Protein AF-A0A6I0FLB2-F1 (afdb_monomer_lite)

Foldseek 3Di:
DDDDDDDDDDDDDDDDPDPPDPPPFPFAKFAWDKAKFWAQAPPPRDIDIDIDTDHTDTPQVVLLVVLVVCVVVVHAQDAAPVRHGLSVVKGFPGWHDDDLAIETEIEPSVQSQQDASGHVVRVVLRVLRRCVVRHPGQWYAYHYPPDDDQAGYPVGHGRPGHGSD

Sequence (165 aa):
MKYYFFLIFFSITLFFLGGCTSTNNEEIIIEAGTYEFSYVEVISGEENTYTKKVESSSLEIILNDWISDLVKNNVSYGNNPVGKNILKDLEVRDAYFKGNTLIIVLSESFLYFNEGYTHPVYFINGLKRILSQVTDVTEFSIEVPGYKEDIIHPDGLSIKNIYLM

Structure (mmCIF, N/CA/C/O backbone):
data_AF-A0A6I0FLB2-F1
#
_entry.id   AF-A0A6I0FLB2-F1
#
loop_
_atom_site.group_PDB
_atom_site.id
_atom_site.type_symbol
_atom_site.label_atom_id
_atom_site.label_alt_id
_atom_site.label_comp_id
_atom_site.label_asym_id
_atom_site.label_entity_id
_atom_site.label_seq_id
_atom_site.pdbx_PDB_ins_code
_atom_site.Cartn_x
_atom_site.Cartn_y
_atom_site.Cartn_z
_atom_site.occupancy
_atom_site.B_iso_or_equiv
_atom_site.auth_seq_id
_atom_site.auth_comp_id
_atom_site.auth_asym_id
_atom_site.auth_atom_id
_atom_site.pdbx_PDB_model_num
ATOM 1 N N . MET A 1 1 ? -82.622 -6.281 -27.194 1.00 44.66 1 MET A N 1
ATOM 2 C CA . MET A 1 1 ? -81.419 -6.155 -28.044 1.00 44.66 1 MET A CA 1
ATOM 3 C C . MET A 1 1 ? -80.550 -5.059 -27.459 1.00 44.66 1 MET A C 1
ATOM 5 O O . MET A 1 1 ? -80.971 -3.912 -27.466 1.00 44.66 1 MET A O 1
ATOM 9 N N . LYS A 1 2 ? -79.414 -5.406 -26.851 1.00 31.91 2 LYS A N 1
ATOM 10 C CA . LYS A 1 2 ? -78.461 -4.426 -26.319 1.00 31.91 2 LYS A CA 1
ATOM 11 C C . LYS A 1 2 ? -77.071 -4.763 -26.846 1.00 31.91 2 LYS A C 1
ATOM 13 O O . LYS A 1 2 ? -76.689 -5.927 -26.880 1.00 31.91 2 LYS A O 1
ATOM 18 N N . TYR A 1 3 ? -76.428 -3.716 -27.344 1.00 39.56 3 TYR A N 1
ATOM 19 C CA . TYR A 1 3 ? -75.228 -3.701 -28.165 1.00 39.56 3 TYR A CA 1
ATOM 20 C C . TYR A 1 3 ? -73.957 -3.884 -27.329 1.00 39.56 3 TYR A C 1
ATOM 22 O O . TYR A 1 3 ? -73.887 -3.438 -26.185 1.00 39.56 3 TYR A O 1
ATOM 30 N N . TYR A 1 4 ? -72.962 -4.520 -27.944 1.00 41.81 4 TYR A N 1
ATOM 31 C CA . TYR A 1 4 ? -71.587 -4.622 -27.467 1.00 41.81 4 TYR A CA 1
ATOM 32 C C . TYR A 1 4 ? -70.892 -3.257 -27.539 1.00 41.81 4 TYR A C 1
ATOM 34 O O . TYR A 1 4 ? -71.004 -2.565 -28.550 1.00 41.81 4 TYR A O 1
ATOM 42 N N . PHE A 1 5 ? -70.124 -2.905 -26.508 1.00 38.09 5 PHE A N 1
ATOM 43 C CA . PHE A 1 5 ? -69.142 -1.825 -26.569 1.00 38.09 5 PHE A CA 1
ATOM 44 C C . PHE A 1 5 ? -67.785 -2.402 -26.154 1.00 38.09 5 PHE A C 1
ATOM 46 O O . PHE A 1 5 ? -67.607 -2.848 -25.023 1.00 38.09 5 PHE A O 1
ATOM 53 N N . PHE A 1 6 ? -66.866 -2.468 -27.115 1.00 37.62 6 PHE A N 1
ATOM 54 C CA . PHE A 1 6 ? -65.487 -2.923 -26.955 1.00 37.62 6 PHE A CA 1
ATOM 55 C C . PHE A 1 6 ? -64.619 -1.680 -26.718 1.00 37.62 6 PHE A C 1
ATOM 57 O O . PHE A 1 6 ? -64.691 -0.737 -27.504 1.00 37.62 6 PHE A O 1
ATOM 64 N N . LEU A 1 7 ? -63.805 -1.665 -25.662 1.00 37.56 7 LEU A N 1
ATOM 65 C CA . LEU A 1 7 ? -62.814 -0.614 -25.418 1.00 37.56 7 LEU A CA 1
ATOM 66 C C . LEU A 1 7 ? -61.443 -1.279 -25.280 1.00 37.56 7 LEU A C 1
ATOM 68 O O . LEU A 1 7 ? -61.199 -2.028 -24.337 1.00 37.56 7 LEU A O 1
ATOM 72 N N . ILE A 1 8 ? -60.576 -1.044 -26.265 1.00 43.00 8 ILE A N 1
ATOM 73 C CA . ILE A 1 8 ? -59.184 -1.499 -26.281 1.00 43.00 8 ILE A CA 1
ATOM 74 C C . ILE A 1 8 ? -58.349 -0.392 -25.634 1.00 43.00 8 ILE A C 1
ATOM 76 O O . ILE A 1 8 ? -58.247 0.702 -26.183 1.00 43.00 8 ILE A O 1
ATOM 80 N N . PHE A 1 9 ? -57.755 -0.672 -24.474 1.00 37.22 9 PHE A N 1
ATOM 81 C CA . PHE A 1 9 ? -56.722 0.178 -23.885 1.00 37.22 9 PHE A CA 1
ATOM 82 C C . PHE A 1 9 ? -55.351 -0.263 -24.407 1.00 37.22 9 PHE A C 1
ATOM 84 O O . PHE A 1 9 ? -54.896 -1.372 -24.137 1.00 37.22 9 PHE A O 1
ATOM 91 N N . PHE A 1 10 ? -54.702 0.619 -25.163 1.00 34.44 10 PHE A N 1
ATOM 92 C CA . PHE A 1 10 ? -53.302 0.505 -25.558 1.00 34.44 10 PHE A CA 1
ATOM 93 C C . PHE A 1 10 ? -52.454 1.091 -24.419 1.00 34.44 10 PHE A C 1
ATOM 95 O O . PHE A 1 10 ? -52.495 2.298 -24.187 1.00 34.44 10 PHE A O 1
ATOM 102 N N . SER A 1 11 ? -51.720 0.253 -23.685 1.00 38.28 11 SER A N 1
ATOM 103 C CA . SER A 1 11 ? -50.749 0.710 -22.683 1.00 38.28 11 SER A CA 1
ATOM 104 C C . SER A 1 11 ? -49.354 0.639 -23.295 1.00 38.28 11 SER A C 1
ATOM 106 O O . SER A 1 11 ? -48.835 -0.445 -23.553 1.00 38.28 11 SER A O 1
ATOM 108 N N . ILE A 1 12 ? -48.770 1.803 -23.580 1.00 45.78 12 ILE A N 1
ATOM 109 C CA . ILE A 1 12 ? -47.368 1.940 -23.977 1.00 45.78 12 ILE A CA 1
ATOM 110 C C . ILE A 1 12 ? -46.553 1.984 -22.685 1.00 45.78 12 ILE A C 1
ATOM 112 O O . ILE A 1 12 ? -46.564 2.986 -21.972 1.00 45.78 12 ILE A O 1
ATOM 116 N N . THR A 1 13 ? -45.849 0.900 -22.371 1.00 46.03 13 THR A N 1
ATOM 117 C CA . THR A 1 13 ? -44.879 0.879 -21.273 1.00 46.03 13 THR A CA 1
ATOM 118 C C . THR A 1 13 ? -43.570 1.490 -21.775 1.00 46.03 13 THR A C 1
ATOM 120 O O . THR A 1 13 ? -42.838 0.856 -22.534 1.00 46.03 13 THR A O 1
ATOM 123 N N . LEU A 1 14 ? -43.279 2.735 -21.385 1.00 42.91 14 LEU A N 1
ATOM 124 C CA . LEU A 1 14 ? -41.955 3.328 -21.577 1.00 42.91 14 LEU A CA 1
ATOM 125 C C . LEU A 1 14 ? -40.956 2.657 -20.622 1.00 42.91 14 LEU A C 1
ATOM 127 O O . LEU A 1 14 ? -41.078 2.766 -19.404 1.00 42.91 14 LEU A O 1
ATOM 131 N N . PHE A 1 15 ? -39.943 2.004 -21.190 1.00 43.41 15 PHE A N 1
ATOM 132 C CA . PHE A 1 15 ? -38.695 1.689 -20.500 1.00 43.41 15 PHE A CA 1
ATOM 133 C C . PHE A 1 15 ? -37.893 2.984 -20.329 1.00 43.41 15 PHE A C 1
ATOM 135 O O . PHE A 1 15 ? -37.398 3.532 -21.311 1.00 43.41 15 PHE A O 1
ATOM 142 N N . PHE A 1 16 ? -37.714 3.447 -19.093 1.00 41.69 16 PHE A N 1
ATOM 143 C CA . PHE A 1 16 ? -36.575 4.298 -18.755 1.00 41.69 16 PHE A CA 1
ATOM 144 C C . PHE A 1 16 ? -35.503 3.429 -18.099 1.00 41.69 16 PHE A C 1
ATOM 146 O O . PHE A 1 16 ? -35.550 3.117 -16.912 1.00 41.69 16 PHE A O 1
ATOM 153 N N . LEU A 1 17 ? -34.540 3.020 -18.927 1.00 46.78 17 LEU A N 1
ATOM 154 C CA . LEU A 1 17 ? -33.201 2.636 -18.502 1.00 46.78 17 LEU A CA 1
ATOM 155 C C . LEU A 1 17 ? -32.516 3.898 -17.970 1.00 46.78 17 LEU A C 1
ATOM 157 O O . LEU A 1 17 ? -32.209 4.815 -18.725 1.00 46.78 17 LEU A O 1
ATOM 161 N N . GLY A 1 18 ? -32.321 3.945 -16.660 1.00 40.53 18 GLY A N 1
ATOM 162 C CA . GLY A 1 18 ? -31.642 5.038 -15.972 1.00 40.53 18 GLY A CA 1
ATOM 163 C C . GLY A 1 18 ? -31.147 4.603 -14.600 1.00 40.53 18 GLY A C 1
ATOM 164 O O . GLY A 1 18 ? -31.227 5.364 -13.645 1.00 40.53 18 GLY A O 1
ATOM 165 N N . GLY A 1 19 ? -30.696 3.352 -14.482 1.00 33.50 19 GLY A N 1
ATOM 166 C CA . GLY A 1 19 ? -29.990 2.877 -13.301 1.00 33.50 19 GLY A CA 1
ATOM 167 C C . GLY A 1 19 ? -28.544 3.346 -13.362 1.00 33.50 19 GLY A C 1
ATOM 168 O O . GLY A 1 19 ? -27.683 2.612 -13.832 1.00 33.50 19 GLY A O 1
ATOM 169 N N . CYS A 1 20 ? -28.276 4.569 -12.909 1.00 45.00 20 CYS A N 1
ATOM 170 C CA . CYS A 1 20 ? -26.953 4.882 -12.388 1.00 45.00 20 CYS A CA 1
ATOM 171 C C . CYS A 1 20 ? -26.899 4.236 -11.001 1.00 45.00 20 CYS A C 1
ATOM 173 O O . CYS A 1 20 ? -27.402 4.796 -10.030 1.00 45.00 20 CYS A O 1
ATOM 175 N N . THR A 1 21 ? -26.407 3.002 -10.915 1.00 38.25 21 THR A N 1
ATOM 176 C CA . THR A 1 21 ? -26.050 2.426 -9.621 1.00 38.25 21 THR A CA 1
ATOM 177 C C . THR A 1 21 ? -24.768 3.118 -9.192 1.00 38.25 21 THR A C 1
ATOM 179 O O . THR A 1 21 ? -23.697 2.761 -9.682 1.00 38.25 21 THR A O 1
ATOM 182 N N . SER A 1 22 ? -24.851 4.114 -8.304 1.00 38.28 22 SER A N 1
ATOM 183 C CA . SER A 1 22 ? -23.700 4.339 -7.438 1.00 38.28 22 SER A CA 1
ATOM 184 C C . SER A 1 22 ? -23.588 3.067 -6.605 1.00 38.28 22 SER A C 1
ATOM 186 O O . SER A 1 22 ? -24.465 2.733 -5.808 1.00 38.28 22 SER A O 1
ATOM 188 N N . THR A 1 23 ? -22.566 2.265 -6.876 1.00 45.41 23 THR A N 1
ATOM 189 C CA . THR A 1 23 ? -22.052 1.339 -5.874 1.00 45.41 23 THR A CA 1
ATOM 190 C C . THR A 1 23 ? -21.564 2.227 -4.741 1.00 45.41 23 THR A C 1
ATOM 192 O O . THR A 1 23 ? -20.460 2.755 -4.795 1.00 45.41 23 THR A O 1
ATOM 195 N N . ASN A 1 24 ? -22.449 2.507 -3.782 1.00 50.88 24 ASN A N 1
ATOM 196 C CA . ASN A 1 24 ? -22.056 3.091 -2.511 1.00 50.88 24 ASN A CA 1
ATOM 197 C C . ASN A 1 24 ? -21.264 2.004 -1.792 1.00 50.88 24 ASN A C 1
ATOM 199 O O . ASN A 1 24 ? -21.841 1.160 -1.110 1.00 50.88 24 ASN A O 1
ATOM 203 N N . ASN A 1 25 ? -19.959 1.984 -2.034 1.00 68.69 25 ASN A N 1
ATOM 204 C CA . ASN A 1 25 ? -19.032 1.254 -1.197 1.00 68.69 25 ASN A CA 1
ATOM 205 C C . ASN A 1 25 ? -19.078 1.932 0.177 1.00 68.69 25 ASN A C 1
ATOM 207 O O . ASN A 1 25 ? -18.908 3.147 0.275 1.00 68.69 25 ASN A O 1
ATOM 211 N N . GLU A 1 26 ? -19.444 1.177 1.212 1.00 71.88 26 GLU A N 1
ATOM 212 C CA . GLU A 1 26 ? -19.432 1.700 2.576 1.00 71.88 26 GLU A CA 1
ATOM 213 C C . GLU A 1 26 ? -17.979 1.950 2.984 1.00 71.88 26 GLU A C 1
ATOM 215 O O . GLU A 1 26 ? -17.145 1.048 2.910 1.00 71.88 26 GLU A O 1
ATOM 220 N N . GLU A 1 27 ? -17.695 3.189 3.382 1.00 83.44 27 GLU A N 1
ATOM 221 C CA . GLU A 1 27 ? -16.373 3.629 3.825 1.00 83.44 27 GLU A CA 1
ATOM 222 C C . GLU A 1 27 ? -15.924 2.823 5.055 1.00 83.44 27 GLU A C 1
ATOM 224 O O . GLU A 1 27 ? -16.678 2.656 6.021 1.00 83.44 27 GLU A O 1
ATOM 229 N N . ILE A 1 28 ? -14.684 2.327 5.035 1.00 89.38 28 ILE A N 1
ATOM 230 C CA . ILE A 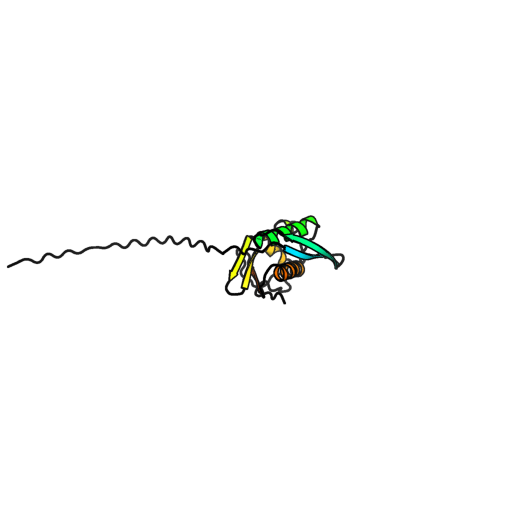1 28 ? -14.126 1.542 6.140 1.00 89.38 28 ILE A CA 1
ATOM 231 C C . ILE A 1 28 ? -13.558 2.494 7.188 1.00 89.38 28 ILE A C 1
ATOM 233 O O . ILE A 1 28 ? -12.499 3.092 6.995 1.00 89.38 28 ILE A O 1
ATOM 237 N N . ILE A 1 29 ? -14.250 2.607 8.321 1.00 91.44 29 ILE A N 1
ATOM 238 C CA . ILE A 1 29 ? -13.834 3.461 9.435 1.00 91.44 29 ILE A CA 1
ATOM 239 C C . ILE A 1 29 ? -12.883 2.709 10.364 1.00 91.44 29 ILE A C 1
ATOM 241 O O . ILE A 1 29 ? -13.199 1.631 10.862 1.00 91.44 29 ILE A O 1
ATOM 245 N N . ILE A 1 30 ? -11.734 3.323 10.627 1.00 89.00 30 ILE A N 1
ATOM 246 C CA . ILE A 1 30 ? -10.722 2.855 11.566 1.00 89.00 30 ILE A CA 1
ATOM 247 C C . ILE A 1 30 ? -10.844 3.659 12.858 1.00 89.00 30 ILE A C 1
ATOM 249 O O . ILE A 1 30 ? -10.936 4.892 12.841 1.00 89.00 30 ILE A O 1
ATOM 253 N N . GLU A 1 31 ? -10.851 2.958 13.988 1.00 84.75 31 GLU A N 1
ATOM 254 C CA . GLU A 1 31 ? -10.904 3.584 15.306 1.00 84.75 31 GLU A CA 1
ATOM 255 C C . GLU A 1 31 ? -9.600 4.330 15.634 1.00 84.75 31 GLU A C 1
ATOM 257 O O . GLU A 1 31 ? -8.516 4.005 15.145 1.00 84.75 31 GLU A O 1
ATOM 262 N N . ALA A 1 32 ? -9.697 5.347 16.494 1.00 78.12 32 ALA A N 1
ATOM 263 C CA . ALA A 1 32 ? -8.529 6.102 16.929 1.00 78.12 32 ALA A CA 1
ATOM 264 C C . ALA A 1 32 ? -7.531 5.200 17.675 1.00 78.12 32 ALA A C 1
ATOM 266 O O . ALA A 1 32 ? -7.905 4.431 18.561 1.00 78.12 32 ALA A O 1
ATOM 267 N N . GLY A 1 33 ? -6.242 5.345 17.372 1.00 86.25 33 GLY A N 1
ATOM 268 C CA . GLY A 1 33 ? -5.222 4.460 17.918 1.00 86.25 33 GLY A CA 1
ATOM 269 C C . GLY A 1 33 ? -3.801 4.826 17.514 1.00 86.25 33 GLY A C 1
ATOM 270 O O . GLY A 1 33 ? -3.489 5.966 17.157 1.00 86.25 33 GLY A O 1
ATOM 271 N N . THR A 1 34 ? -2.914 3.840 17.597 1.00 82.56 34 THR A N 1
ATOM 272 C CA . THR A 1 34 ? -1.532 3.936 17.126 1.00 82.56 34 THR A CA 1
ATOM 273 C C . THR A 1 34 ? -1.201 2.741 16.263 1.00 82.56 34 THR A C 1
ATOM 275 O O . THR A 1 34 ? -1.546 1.624 16.637 1.00 82.56 34 THR A O 1
ATOM 278 N N . TYR A 1 35 ? -0.468 2.963 15.178 1.00 83.56 35 TYR A N 1
ATOM 279 C CA . TYR A 1 35 ? 0.112 1.878 14.397 1.00 83.56 35 TYR A CA 1
ATOM 280 C C . TYR A 1 35 ? 1.597 2.125 14.161 1.00 83.56 35 TYR A C 1
ATOM 282 O O . TYR A 1 35 ? 2.071 3.267 14.111 1.00 83.56 35 TYR A O 1
ATOM 290 N N . GLU A 1 36 ? 2.332 1.031 14.023 1.00 84.50 36 GLU A N 1
ATOM 291 C CA . GLU A 1 36 ? 3.734 1.048 13.651 1.00 84.50 36 GLU A CA 1
ATOM 292 C C . GLU A 1 36 ? 3.905 0.679 12.190 1.00 84.50 36 GLU A C 1
ATOM 294 O O . GLU A 1 36 ? 3.339 -0.298 11.698 1.00 84.50 36 GLU A O 1
ATOM 299 N N . PHE A 1 37 ? 4.766 1.406 11.502 1.00 79.69 37 PHE A N 1
ATOM 300 C CA . PHE A 1 37 ? 5.214 1.024 10.178 1.00 79.69 37 PHE A CA 1
ATOM 301 C C . PHE A 1 37 ? 6.725 1.142 10.115 1.00 79.69 37 PHE A C 1
ATOM 303 O O . PHE A 1 37 ? 7.327 1.991 10.768 1.00 79.69 37 PHE A O 1
ATOM 310 N N . SER A 1 38 ? 7.332 0.288 9.306 1.00 76.44 38 SER A N 1
ATOM 311 C CA . SER A 1 38 ? 8.721 0.462 8.922 1.00 76.44 38 SER A CA 1
ATOM 312 C C . SER A 1 38 ? 8.806 0.655 7.428 1.00 76.44 38 SER A C 1
ATOM 314 O O . SER A 1 38 ? 7.987 0.119 6.679 1.00 76.44 38 SER A O 1
ATOM 316 N N . TYR A 1 39 ? 9.842 1.356 6.997 1.00 75.81 39 TYR A N 1
ATOM 317 C CA . TYR A 1 39 ? 10.310 1.243 5.628 1.00 75.81 39 TYR A CA 1
ATOM 318 C C . TYR A 1 39 ? 11.745 0.736 5.616 1.00 75.81 39 TYR A C 1
ATOM 320 O O . TYR A 1 39 ? 12.535 1.026 6.515 1.00 75.81 39 TYR A O 1
ATOM 328 N N . VAL A 1 40 ? 12.060 -0.017 4.567 1.00 74.94 40 VAL A N 1
ATOM 329 C CA . VAL A 1 40 ? 13.413 -0.468 4.262 1.00 74.94 40 VAL A CA 1
ATOM 330 C C . VAL A 1 40 ? 14.002 0.499 3.245 1.00 74.94 40 VAL A C 1
ATOM 332 O O . VAL A 1 40 ? 13.413 0.719 2.182 1.00 74.94 40 VAL A O 1
ATOM 335 N N . GLU A 1 41 ? 15.142 1.098 3.566 1.00 71.81 41 GLU A N 1
ATOM 336 C CA . GLU A 1 41 ? 15.927 1.830 2.581 1.00 71.81 41 GLU A CA 1
ATOM 337 C C . GLU A 1 41 ? 16.574 0.821 1.624 1.00 71.81 41 GLU A C 1
ATOM 339 O O . GLU A 1 41 ? 17.364 -0.025 2.026 1.00 71.81 41 GLU A O 1
ATOM 344 N N . VAL A 1 42 ? 16.236 0.899 0.336 1.00 69.06 42 VAL A N 1
ATOM 345 C CA . VAL A 1 42 ? 16.622 -0.121 -0.656 1.00 69.06 42 VAL A CA 1
ATOM 346 C C . VAL A 1 42 ? 18.143 -0.249 -0.817 1.00 69.06 42 VAL A C 1
ATOM 348 O O . VAL A 1 42 ? 18.642 -1.346 -1.052 1.00 69.06 42 VAL A O 1
ATOM 351 N N . ILE A 1 43 ? 18.889 0.856 -0.700 1.00 71.94 43 ILE A N 1
ATOM 352 C CA . ILE A 1 43 ? 20.345 0.865 -0.923 1.00 71.94 43 ILE A CA 1
ATOM 353 C C . ILE A 1 43 ? 21.094 0.266 0.271 1.00 71.94 43 ILE A C 1
ATOM 355 O O . ILE A 1 43 ? 21.994 -0.550 0.084 1.00 71.94 43 ILE A O 1
ATOM 359 N N . SER A 1 44 ? 20.751 0.693 1.486 1.00 74.44 44 SER A N 1
ATOM 360 C CA . SER A 1 44 ? 21.445 0.292 2.715 1.00 74.44 44 SER A CA 1
ATOM 361 C C . SER A 1 44 ? 20.881 -0.999 3.320 1.00 74.44 44 SER A C 1
ATOM 363 O O . SER A 1 44 ? 21.584 -1.694 4.049 1.00 74.44 44 SER A O 1
ATOM 365 N N . GLY A 1 45 ? 19.624 -1.332 3.014 1.00 71.06 45 GLY A N 1
ATOM 366 C CA . GLY A 1 45 ? 18.865 -2.388 3.678 1.00 71.06 45 GLY A CA 1
ATOM 367 C C . GLY A 1 45 ? 18.420 -2.020 5.096 1.00 71.06 45 GLY A C 1
ATOM 368 O O . GLY A 1 45 ? 17.862 -2.872 5.785 1.00 71.06 45 GLY A O 1
ATOM 369 N N . GLU A 1 46 ? 18.665 -0.786 5.550 1.00 78.81 46 GLU A N 1
ATOM 370 C CA . GLU A 1 46 ? 18.308 -0.354 6.898 1.00 78.81 46 GLU A CA 1
ATOM 371 C C . GLU A 1 46 ? 16.791 -0.198 7.038 1.00 78.81 46 GLU A C 1
ATOM 373 O O . GLU A 1 46 ? 16.123 0.453 6.228 1.00 78.81 46 GLU A O 1
ATOM 378 N N . GLU A 1 47 ? 16.246 -0.807 8.090 1.00 81.00 47 GLU A N 1
ATOM 379 C CA . GLU A 1 47 ? 14.843 -0.685 8.460 1.00 81.00 47 GLU A CA 1
ATOM 380 C C . GLU A 1 47 ? 14.683 0.426 9.498 1.00 81.00 47 GLU A C 1
ATOM 382 O O . GLU A 1 47 ? 15.263 0.371 10.582 1.00 81.00 47 GLU A O 1
ATOM 387 N N . ASN A 1 48 ? 13.860 1.423 9.177 1.00 79.62 48 ASN A N 1
ATOM 388 C CA . ASN A 1 48 ? 13.507 2.491 10.104 1.00 79.62 48 ASN A CA 1
ATOM 389 C C . ASN A 1 48 ? 12.049 2.330 10.527 1.00 79.62 48 ASN A C 1
ATOM 391 O O . ASN A 1 48 ? 11.155 2.365 9.679 1.00 79.62 48 ASN A O 1
ATOM 395 N N . THR A 1 49 ? 11.817 2.154 11.830 1.00 85.19 49 THR A N 1
ATOM 396 C CA . THR A 1 49 ? 10.480 1.994 12.419 1.00 85.19 49 THR A CA 1
ATOM 397 C C . THR A 1 49 ? 9.943 3.319 12.946 1.00 85.19 49 THR A C 1
ATOM 399 O O . THR A 1 49 ? 10.627 4.047 13.664 1.00 85.19 49 THR A O 1
ATOM 402 N N . TYR A 1 50 ? 8.681 3.596 12.633 1.00 83.06 50 TYR A N 1
ATOM 403 C CA . TYR A 1 50 ? 7.947 4.783 13.043 1.00 83.06 50 TYR A CA 1
ATOM 404 C C . TYR A 1 50 ? 6.641 4.375 13.712 1.00 83.06 50 TYR A C 1
ATOM 406 O O . TYR A 1 50 ? 5.975 3.433 13.284 1.00 83.06 50 TYR A O 1
ATOM 414 N N . THR A 1 51 ? 6.242 5.135 14.727 1.00 86.44 51 THR A N 1
ATOM 415 C CA . THR A 1 51 ? 4.933 5.006 15.372 1.00 86.44 51 THR A CA 1
ATOM 416 C C . THR A 1 51 ? 4.107 6.242 15.053 1.00 86.44 51 THR A C 1
ATOM 418 O O . THR A 1 51 ? 4.555 7.367 15.291 1.00 86.44 51 THR A O 1
ATOM 421 N N . LYS A 1 52 ? 2.886 6.047 14.552 1.00 83.69 52 LYS A N 1
ATOM 422 C CA . LYS A 1 52 ? 1.957 7.137 14.241 1.00 83.69 52 LYS A CA 1
ATOM 423 C C . LYS A 1 52 ? 0.690 7.012 15.072 1.00 83.69 52 LYS A C 1
ATOM 425 O O . LYS A 1 52 ? 0.186 5.914 15.288 1.00 83.69 52 LYS A O 1
ATOM 430 N N . LYS A 1 53 ? 0.186 8.155 15.540 1.00 84.88 53 LYS A N 1
ATOM 431 C CA . LYS A 1 53 ? -1.153 8.278 16.125 1.00 84.88 53 LYS A CA 1
ATOM 432 C C . LYS A 1 53 ? -2.140 8.597 15.014 1.00 84.88 53 LYS A C 1
ATOM 434 O O . LYS A 1 53 ? -1.868 9.490 14.214 1.00 84.88 53 LYS A O 1
ATOM 439 N N . VAL A 1 54 ? -3.261 7.894 15.000 1.00 84.00 54 VAL A N 1
ATOM 440 C CA . VAL A 1 54 ? -4.378 8.151 14.091 1.00 84.00 54 VAL A CA 1
ATOM 441 C C . VAL A 1 54 ? -5.613 8.506 14.897 1.00 84.00 54 VAL A C 1
ATOM 443 O O . VAL A 1 54 ? -5.906 7.886 15.920 1.00 84.00 54 VAL A O 1
ATOM 446 N N . GLU A 1 55 ? -6.312 9.541 14.448 1.00 84.56 55 GLU A N 1
ATOM 447 C CA . GLU A 1 55 ? -7.678 9.809 14.885 1.00 84.56 55 GLU A CA 1
ATOM 448 C C . GLU A 1 55 ? -8.641 8.883 14.134 1.00 84.56 55 GLU A C 1
ATOM 450 O O . GLU A 1 55 ? -8.250 8.232 13.163 1.00 84.56 55 GLU A O 1
ATOM 455 N N . SER A 1 56 ? -9.896 8.820 14.585 1.00 88.81 56 SER A N 1
ATOM 456 C CA . SER A 1 56 ? -10.930 8.065 13.875 1.00 88.81 56 SER A CA 1
ATOM 457 C C . SER A 1 56 ? -11.059 8.611 12.455 1.00 88.81 56 SER A C 1
ATOM 459 O O . SER A 1 56 ? -11.381 9.784 12.273 1.00 88.81 56 SER A O 1
ATOM 461 N N . SER A 1 57 ? -10.778 7.772 11.465 1.00 93.00 57 SER A N 1
ATOM 462 C CA . SER A 1 57 ? -10.689 8.182 10.065 1.00 93.00 57 SER A CA 1
ATOM 463 C C . SER A 1 57 ? -10.946 6.993 9.149 1.00 93.00 57 SER A C 1
ATOM 465 O O . SER A 1 57 ? -10.952 5.849 9.606 1.00 93.00 57 SER A O 1
ATOM 467 N N . SER A 1 58 ? -11.143 7.242 7.860 1.00 94.62 58 SER A N 1
ATOM 468 C CA . SER A 1 58 ? -11.247 6.159 6.891 1.00 94.62 58 SER A CA 1
ATOM 469 C C . SER A 1 58 ? -9.903 5.522 6.575 1.00 94.62 58 SER A C 1
ATOM 471 O O . SER A 1 58 ? -8.835 6.137 6.709 1.00 94.62 58 SER A O 1
ATOM 473 N N . LEU A 1 59 ? -9.955 4.254 6.172 1.00 95.25 59 LEU A N 1
ATOM 474 C CA . LEU A 1 59 ? -8.774 3.476 5.828 1.00 95.25 59 LEU A CA 1
ATOM 475 C C . LEU A 1 59 ? -7.974 4.145 4.701 1.00 95.25 59 LEU A C 1
ATOM 477 O O . LEU A 1 59 ? -6.749 4.201 4.761 1.00 95.25 59 LEU A O 1
ATOM 481 N N . GLU A 1 60 ? -8.650 4.721 3.711 1.00 95.94 60 GLU A N 1
ATOM 482 C CA . GLU A 1 60 ? -8.052 5.458 2.602 1.00 95.94 60 GLU A CA 1
ATOM 483 C C . GLU A 1 60 ? -7.235 6.648 3.094 1.00 95.94 60 GLU A C 1
ATOM 485 O O . GLU A 1 60 ? -6.113 6.855 2.626 1.00 95.94 60 GLU A O 1
ATOM 490 N N . ILE A 1 61 ? -7.766 7.415 4.052 1.00 94.62 61 ILE A N 1
ATOM 491 C CA . ILE A 1 61 ? -7.038 8.537 4.648 1.00 94.62 61 ILE A CA 1
ATOM 492 C C . ILE A 1 61 ? -5.779 8.012 5.332 1.00 94.62 61 ILE A C 1
ATOM 494 O O . ILE A 1 61 ? -4.700 8.516 5.044 1.00 94.62 61 ILE A O 1
ATOM 498 N N . ILE A 1 62 ? -5.883 6.969 6.162 1.00 94.25 62 ILE A N 1
ATOM 499 C CA . ILE A 1 62 ? -4.739 6.393 6.890 1.00 94.25 62 ILE A CA 1
ATOM 500 C C . ILE A 1 62 ? -3.652 5.884 5.935 1.00 94.25 62 ILE A C 1
ATOM 502 O O . ILE A 1 62 ? -2.463 6.144 6.148 1.00 94.25 62 ILE A O 1
ATOM 506 N N . LEU A 1 63 ? -4.036 5.185 4.866 1.00 96.50 63 LEU A N 1
ATOM 507 C CA . LEU A 1 63 ? -3.090 4.645 3.892 1.00 96.50 63 LEU A CA 1
ATOM 508 C C . LEU A 1 63 ? -2.431 5.746 3.047 1.00 96.50 63 LEU A C 1
ATOM 510 O O . LEU A 1 63 ? -1.219 5.698 2.834 1.00 96.50 63 LEU A O 1
ATOM 514 N N . ASN A 1 64 ? -3.177 6.762 2.603 1.00 97.19 64 ASN A N 1
ATOM 515 C CA . ASN A 1 64 ? -2.605 7.909 1.883 1.00 97.19 64 ASN A CA 1
ATOM 516 C C . ASN A 1 64 ? -1.668 8.741 2.770 1.00 97.19 64 ASN A C 1
ATOM 518 O O . ASN A 1 64 ? -0.630 9.234 2.315 1.00 97.19 64 ASN A O 1
ATOM 522 N N . ASP A 1 65 ? -1.998 8.858 4.051 1.00 94.19 65 ASP A N 1
ATOM 523 C CA . ASP A 1 65 ? -1.158 9.495 5.056 1.00 94.19 65 ASP A CA 1
ATOM 524 C C . ASP A 1 65 ? 0.178 8.766 5.222 1.00 94.19 65 ASP A C 1
ATOM 526 O O . ASP A 1 65 ? 1.237 9.395 5.270 1.00 94.19 65 ASP A O 1
ATOM 530 N N . TRP A 1 66 ? 0.142 7.433 5.277 1.00 94.31 66 TRP A N 1
ATOM 531 C CA . TRP A 1 66 ? 1.343 6.604 5.300 1.00 94.31 66 TRP A CA 1
ATOM 532 C C . TRP A 1 66 ? 2.189 6.772 4.031 1.00 94.31 66 TRP A C 1
ATOM 534 O O . TRP A 1 66 ? 3.394 7.005 4.137 1.00 94.31 66 TRP A O 1
ATOM 544 N N . ILE A 1 67 ? 1.580 6.719 2.839 1.00 95.50 67 ILE A N 1
ATOM 545 C CA . ILE A 1 67 ? 2.285 6.950 1.564 1.00 95.50 67 ILE A CA 1
ATOM 546 C C . ILE A 1 67 ? 2.963 8.327 1.570 1.00 95.50 67 ILE A C 1
ATOM 548 O O . ILE A 1 67 ? 4.136 8.454 1.212 1.00 95.50 67 ILE A O 1
ATOM 552 N N . SER A 1 68 ? 2.260 9.357 2.045 1.00 94.56 68 SER A N 1
ATOM 553 C CA . SER A 1 68 ? 2.808 10.709 2.176 1.00 94.56 68 SER A CA 1
ATOM 554 C C . SER A 1 68 ? 4.020 10.754 3.106 1.00 94.56 68 SER A C 1
ATOM 556 O O . SER A 1 68 ? 4.987 11.468 2.833 1.00 94.56 68 SER A O 1
ATOM 558 N N . ASP A 1 69 ? 4.003 9.988 4.195 1.00 91.75 69 ASP A N 1
ATOM 559 C CA . ASP A 1 69 ? 5.125 9.913 5.126 1.00 91.75 69 ASP A CA 1
ATOM 560 C C . ASP A 1 69 ? 6.332 9.178 4.518 1.00 91.75 69 ASP A C 1
ATOM 562 O O . ASP A 1 69 ? 7.464 9.623 4.716 1.00 91.75 69 ASP A O 1
ATOM 566 N N . LEU A 1 70 ? 6.127 8.142 3.694 1.00 91.81 70 LEU A N 1
ATOM 567 C CA . LEU A 1 70 ? 7.209 7.536 2.901 1.00 91.81 70 LEU A CA 1
ATOM 568 C C . LEU A 1 70 ? 7.876 8.575 1.986 1.00 91.81 70 LEU A C 1
ATOM 570 O O . LEU A 1 70 ? 9.103 8.694 1.956 1.00 91.81 70 LEU A O 1
ATOM 574 N N . VAL A 1 71 ? 7.073 9.384 1.288 1.00 93.00 71 VAL A N 1
ATOM 575 C CA . VAL A 1 71 ? 7.574 10.444 0.400 1.00 93.00 71 VAL A CA 1
ATOM 576 C C . VAL A 1 71 ? 8.360 11.505 1.178 1.00 93.00 71 VAL A C 1
ATOM 578 O O . VAL A 1 71 ? 9.440 11.900 0.736 1.00 93.00 71 VAL A O 1
ATOM 581 N N . LYS A 1 72 ? 7.866 11.952 2.342 1.00 91.62 72 LYS A N 1
ATOM 582 C CA . LYS A 1 72 ? 8.564 12.933 3.202 1.00 91.62 72 LYS A CA 1
ATOM 583 C C . LYS A 1 72 ? 9.925 12.428 3.681 1.00 91.62 72 LYS A C 1
ATOM 585 O O . LYS A 1 72 ? 10.856 13.220 3.794 1.00 91.62 72 LYS A O 1
ATOM 590 N N . ASN A 1 73 ? 10.044 11.125 3.927 1.00 87.69 73 ASN A N 1
ATOM 591 C CA . ASN A 1 73 ? 11.289 10.478 4.339 1.00 87.69 73 ASN A CA 1
ATOM 592 C C . ASN A 1 73 ? 12.190 10.079 3.152 1.00 87.69 73 ASN A C 1
ATOM 594 O O . ASN A 1 73 ? 13.154 9.343 3.331 1.00 87.69 73 ASN A O 1
ATOM 598 N N . ASN A 1 74 ? 11.908 10.576 1.940 1.00 88.12 74 ASN A N 1
ATOM 599 C CA . ASN A 1 74 ? 12.652 10.276 0.710 1.00 88.12 74 ASN A CA 1
ATOM 600 C C . ASN A 1 74 ? 12.727 8.778 0.359 1.00 88.12 74 ASN A C 1
ATOM 602 O O . ASN A 1 74 ? 13.624 8.356 -0.371 1.00 88.12 74 ASN A O 1
ATOM 606 N N . VAL A 1 75 ? 11.771 7.974 0.826 1.00 89.00 75 VAL A N 1
ATOM 607 C CA . VAL A 1 75 ? 11.691 6.552 0.481 1.00 89.00 75 VAL A CA 1
ATOM 608 C C . VAL A 1 75 ? 11.310 6.416 -0.985 1.00 89.00 75 VAL A C 1
ATOM 610 O O . VAL A 1 75 ? 10.361 7.054 -1.438 1.00 89.00 75 VAL A O 1
ATOM 613 N N . SER A 1 76 ? 12.019 5.566 -1.725 1.00 89.88 76 SER A N 1
ATOM 614 C CA . SER A 1 76 ? 11.679 5.212 -3.103 1.00 89.88 76 SER A CA 1
ATOM 615 C C . SER A 1 76 ? 11.673 3.700 -3.273 1.00 89.88 76 SER A C 1
ATOM 617 O O . SER A 1 76 ? 12.651 3.028 -2.953 1.00 89.88 76 SER A O 1
ATOM 619 N N . TYR A 1 77 ? 10.574 3.180 -3.815 1.00 91.19 77 TYR A N 1
ATOM 620 C CA . TYR A 1 77 ? 10.449 1.780 -4.230 1.00 91.19 77 TYR A CA 1
ATOM 621 C C . TYR A 1 77 ? 10.508 1.624 -5.750 1.00 91.19 77 TYR A C 1
ATOM 623 O O . TYR A 1 77 ? 10.172 0.571 -6.281 1.00 91.19 77 TYR A O 1
ATOM 631 N N . GLY A 1 78 ? 10.919 2.668 -6.461 1.00 89.81 78 GLY A N 1
ATOM 632 C CA . GLY A 1 78 ? 10.973 2.680 -7.911 1.00 89.81 78 GLY A CA 1
ATOM 633 C C . GLY A 1 78 ? 10.690 4.066 -8.465 1.00 89.81 78 GLY A C 1
ATOM 634 O O . GLY A 1 78 ? 10.151 4.941 -7.781 1.00 89.81 78 GLY A O 1
ATOM 635 N N . ASN A 1 79 ? 11.049 4.253 -9.728 1.00 91.31 79 ASN A N 1
ATOM 636 C CA . ASN A 1 79 ? 10.774 5.475 -10.466 1.00 91.31 79 ASN A CA 1
ATOM 637 C C . ASN A 1 79 ? 9.885 5.162 -11.667 1.00 91.31 79 ASN A C 1
ATOM 639 O O . ASN A 1 79 ? 9.961 4.075 -12.223 1.00 91.31 79 ASN A O 1
ATOM 643 N N . ASN A 1 80 ? 9.070 6.130 -12.065 1.00 91.12 80 ASN A N 1
ATOM 644 C CA . ASN A 1 80 ? 8.332 6.087 -13.320 1.00 91.12 80 ASN A CA 1
ATOM 645 C C . ASN A 1 80 ? 9.270 6.359 -14.526 1.00 91.12 80 ASN A C 1
ATOM 647 O O . ASN A 1 80 ? 10.433 6.738 -14.328 1.00 91.12 80 ASN A O 1
ATOM 651 N N . PRO A 1 81 ? 8.775 6.286 -15.779 1.00 89.38 81 PRO A N 1
ATOM 652 C CA . PRO A 1 81 ? 9.594 6.476 -16.981 1.00 89.38 81 PRO A CA 1
ATOM 653 C C . PRO A 1 81 ? 10.296 7.836 -17.098 1.00 89.38 81 PRO A C 1
ATOM 655 O O . PRO A 1 81 ? 11.245 7.975 -17.867 1.00 89.38 81 PRO A O 1
ATOM 658 N N . VAL A 1 82 ? 9.848 8.855 -16.354 1.00 90.62 82 VAL A N 1
ATOM 659 C CA . VAL A 1 82 ? 10.481 10.186 -16.321 1.00 90.62 82 VAL A CA 1
ATOM 660 C C . VAL A 1 82 ? 11.452 10.355 -15.145 1.00 90.62 82 VAL A C 1
ATOM 662 O O . VAL A 1 82 ? 11.912 11.465 -14.879 1.00 90.62 82 VAL A O 1
ATOM 665 N N . GLY A 1 83 ? 11.767 9.271 -14.429 1.00 89.31 83 GLY A N 1
ATOM 666 C CA . GLY A 1 83 ? 12.736 9.253 -13.334 1.00 89.31 83 GLY A CA 1
ATOM 667 C C . GLY A 1 83 ? 12.213 9.823 -12.014 1.00 89.31 83 GLY A C 1
ATOM 668 O O . GLY A 1 83 ? 13.010 10.150 -11.136 1.00 89.31 83 GLY A O 1
ATOM 669 N N . LYS A 1 84 ? 10.893 9.975 -11.853 1.00 91.69 84 LYS A N 1
ATOM 670 C CA . LYS A 1 84 ? 10.287 10.437 -10.596 1.00 91.69 84 LYS A CA 1
ATOM 671 C C . LYS A 1 84 ? 9.870 9.250 -9.736 1.00 91.69 84 LYS A C 1
ATOM 673 O O . LYS A 1 84 ? 9.315 8.288 -10.253 1.00 91.69 84 LYS A O 1
ATOM 678 N N . ASN A 1 85 ? 10.069 9.371 -8.426 1.00 93.31 85 ASN A N 1
ATOM 679 C CA . ASN A 1 85 ? 9.607 8.398 -7.436 1.00 93.31 85 ASN A CA 1
ATOM 680 C C . ASN A 1 85 ? 8.102 8.118 -7.595 1.00 93.31 85 ASN A C 1
ATOM 682 O O . ASN A 1 85 ? 7.299 9.048 -7.497 1.00 93.31 85 ASN A O 1
ATOM 686 N N . ILE A 1 86 ? 7.750 6.845 -7.797 1.00 94.75 86 ILE A N 1
ATOM 687 C CA . ILE A 1 86 ? 6.375 6.371 -8.034 1.00 94.75 86 ILE A CA 1
ATOM 688 C C . ILE A 1 86 ? 5.436 6.772 -6.890 1.00 94.75 86 ILE A C 1
ATOM 690 O O . ILE A 1 86 ? 4.288 7.134 -7.135 1.00 94.75 86 ILE A O 1
ATOM 694 N N . LEU A 1 87 ? 5.935 6.779 -5.648 1.00 95.44 87 LEU A N 1
ATOM 695 C CA . LEU A 1 87 ? 5.134 7.073 -4.456 1.00 95.44 87 LEU A CA 1
ATOM 696 C C . LEU A 1 87 ? 4.579 8.504 -4.431 1.00 95.44 87 LEU A C 1
ATOM 698 O O . LEU A 1 87 ? 3.632 8.766 -3.702 1.00 95.44 87 LEU A O 1
ATOM 702 N N . LYS A 1 88 ? 5.146 9.434 -5.213 1.00 95.75 88 LYS A N 1
ATOM 703 C CA . LYS A 1 88 ? 4.685 10.833 -5.252 1.00 95.75 88 LYS A CA 1
ATOM 704 C C . LYS A 1 88 ? 3.324 11.012 -5.920 1.00 95.75 88 LYS A C 1
ATOM 706 O O . LYS A 1 88 ? 2.628 11.961 -5.580 1.00 95.75 88 LYS A O 1
ATOM 711 N N . ASP A 1 89 ? 2.983 10.124 -6.849 1.00 95.69 89 ASP A N 1
ATOM 712 C CA . ASP A 1 89 ? 1.740 10.170 -7.627 1.00 95.69 89 ASP A CA 1
ATOM 713 C C . ASP A 1 89 ? 0.817 8.976 -7.286 1.00 95.69 89 ASP A C 1
ATOM 715 O O . ASP A 1 89 ? -0.196 8.733 -7.955 1.00 95.69 89 ASP A O 1
ATOM 719 N N . LEU A 1 90 ? 1.200 8.169 -6.289 1.00 97.50 90 LEU A N 1
ATOM 720 C CA . LEU A 1 90 ? 0.456 6.997 -5.843 1.00 97.50 90 LEU A CA 1
ATOM 721 C C . LEU A 1 90 ? -0.591 7.407 -4.808 1.00 97.50 90 LEU A C 1
ATOM 723 O O . LEU A 1 90 ? -0.267 8.051 -3.816 1.00 97.50 90 LEU A O 1
ATOM 727 N N . GLU A 1 91 ? -1.833 6.989 -5.026 1.00 97.94 91 GLU A N 1
ATOM 728 C CA . GLU A 1 91 ? -2.957 7.319 -4.151 1.00 97.94 91 GLU A CA 1
ATOM 729 C C . GLU A 1 91 ? -3.837 6.084 -3.946 1.00 97.94 91 GLU A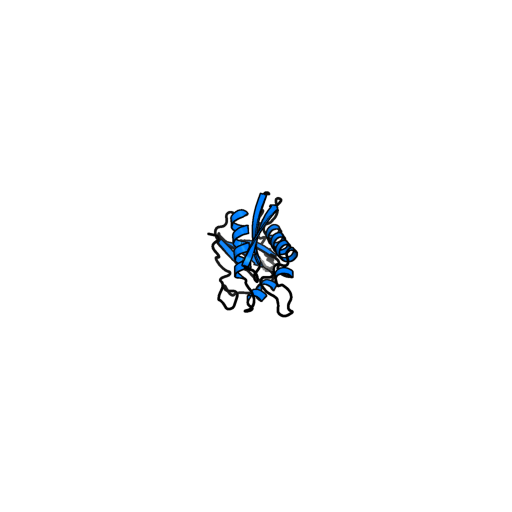 C 1
ATOM 731 O O . GLU A 1 91 ? -4.094 5.339 -4.897 1.00 97.94 91 GLU A O 1
ATOM 736 N N . VAL A 1 92 ? -4.335 5.896 -2.723 1.00 98.19 92 VAL A N 1
ATOM 737 C CA . VAL A 1 92 ? -5.467 5.006 -2.443 1.00 98.19 92 VAL A CA 1
ATOM 738 C C . VAL A 1 92 ? -6.744 5.762 -2.783 1.00 98.19 92 VAL A C 1
ATOM 740 O O . VAL A 1 92 ? -7.034 6.798 -2.186 1.00 98.19 92 VAL A O 1
ATOM 743 N N . ARG A 1 93 ? -7.472 5.272 -3.785 1.00 97.44 93 ARG A N 1
ATOM 744 C CA . ARG A 1 93 ? -8.687 5.892 -4.325 1.00 97.44 93 ARG A CA 1
ATOM 745 C C . ARG A 1 93 ? -9.948 5.470 -3.581 1.00 97.44 93 ARG A C 1
ATOM 747 O O . ARG A 1 93 ? -10.875 6.266 -3.514 1.00 97.44 93 ARG A O 1
ATOM 754 N N . ASP A 1 94 ? -9.980 4.228 -3.112 1.00 97.56 94 ASP A N 1
ATOM 755 C CA . ASP A 1 94 ? -11.133 3.601 -2.461 1.00 97.56 94 ASP A CA 1
ATOM 756 C C . ASP A 1 94 ? -10.653 2.367 -1.677 1.00 97.56 94 ASP A C 1
ATOM 758 O O . ASP A 1 94 ? -9.658 1.735 -2.065 1.00 97.56 94 ASP A O 1
ATOM 762 N N . ALA A 1 95 ? -11.348 2.011 -0.602 1.00 96.94 95 ALA A N 1
ATOM 763 C CA . ALA A 1 95 ? -11.149 0.774 0.135 1.00 96.94 95 ALA A CA 1
ATOM 764 C C . ALA A 1 95 ? -12.494 0.186 0.579 1.00 96.94 95 ALA A C 1
ATOM 766 O O . ALA A 1 95 ? -13.242 0.795 1.336 1.00 96.94 95 ALA A O 1
ATOM 767 N N . TYR A 1 96 ? -12.796 -1.035 0.138 1.00 95.81 96 TYR A N 1
ATOM 768 C CA . TYR A 1 96 ? -14.108 -1.642 0.367 1.00 95.81 96 TYR A CA 1
ATOM 769 C C . TYR A 1 96 ? -14.039 -3.163 0.487 1.00 95.81 96 TYR A C 1
ATOM 771 O O . TYR A 1 96 ? -13.078 -3.802 0.063 1.00 95.81 96 TYR A O 1
ATOM 779 N N . PHE A 1 97 ? -15.083 -3.774 1.044 1.00 94.69 97 PHE A N 1
ATOM 780 C CA . PHE A 1 97 ? -15.175 -5.228 1.157 1.00 94.69 97 PHE A CA 1
ATOM 781 C C . PHE A 1 97 ? -15.874 -5.864 -0.043 1.00 94.69 97 PHE A C 1
ATOM 783 O O . PHE A 1 97 ? -16.951 -5.440 -0.464 1.00 94.69 97 PHE A O 1
ATOM 790 N N . LYS A 1 98 ? -15.299 -6.959 -0.546 1.00 93.56 98 LYS A N 1
ATOM 791 C CA . LYS A 1 98 ? -15.932 -7.848 -1.524 1.00 93.56 98 LYS A CA 1
ATOM 792 C C . LYS A 1 98 ? -15.980 -9.262 -0.957 1.00 93.56 98 LYS A C 1
ATOM 794 O O . LYS A 1 98 ? -15.029 -10.031 -1.072 1.00 93.56 98 LYS A O 1
ATOM 799 N N . GLY A 1 99 ? -17.102 -9.608 -0.329 1.00 90.19 99 GLY A N 1
ATOM 800 C CA . GLY A 1 99 ? -17.163 -10.803 0.513 1.00 90.19 99 GLY A CA 1
ATOM 801 C C . GLY A 1 99 ? -16.284 -10.604 1.749 1.00 90.19 99 GLY A C 1
ATOM 802 O O . GLY A 1 99 ? -16.446 -9.606 2.442 1.00 90.19 99 GLY A O 1
ATOM 803 N N . ASN A 1 100 ? -15.343 -11.517 1.992 1.00 90.75 100 ASN A N 1
ATOM 804 C CA . ASN A 1 100 ? -14.405 -11.421 3.119 1.00 90.75 100 ASN A CA 1
ATOM 805 C C . ASN A 1 100 ? -13.065 -10.769 2.743 1.00 90.75 100 ASN A C 1
ATOM 807 O O . ASN A 1 100 ? -12.208 -10.591 3.606 1.00 90.75 100 ASN A O 1
ATOM 811 N N . THR A 1 101 ? -12.872 -10.432 1.469 1.00 95.44 101 THR A N 1
ATOM 812 C CA . THR A 1 101 ? -11.627 -9.849 0.974 1.00 95.44 101 THR A CA 1
ATOM 813 C C . THR A 1 101 ? -11.716 -8.328 1.028 1.00 95.44 101 THR A C 1
ATOM 815 O O . THR A 1 101 ? -12.650 -7.737 0.475 1.00 95.44 101 THR A O 1
ATOM 818 N N . LEU A 1 102 ? -10.728 -7.687 1.653 1.00 97.50 102 LEU A N 1
ATOM 819 C CA . LEU A 1 102 ? -10.543 -6.242 1.556 1.00 97.50 102 LEU A CA 1
ATOM 820 C C . LEU A 1 102 ? -9.998 -5.885 0.169 1.00 97.50 102 LEU A C 1
ATOM 822 O O . LEU A 1 102 ? -8.972 -6.413 -0.251 1.00 97.50 102 LEU A O 1
ATOM 826 N N . ILE A 1 103 ? -10.654 -4.979 -0.542 1.00 97.94 103 ILE A N 1
ATOM 827 C CA . ILE A 1 103 ? -10.198 -4.455 -1.827 1.00 97.94 103 ILE A CA 1
ATOM 828 C C . ILE A 1 103 ? -9.630 -3.056 -1.609 1.00 97.94 103 ILE A C 1
ATOM 830 O O . ILE A 1 103 ? -10.328 -2.179 -1.115 1.00 97.94 103 ILE A O 1
ATOM 834 N N . ILE A 1 104 ? -8.372 -2.849 -1.998 1.00 98.31 104 ILE A N 1
ATOM 835 C CA . ILE A 1 104 ? -7.702 -1.545 -1.999 1.00 98.31 104 ILE A CA 1
ATOM 836 C C . ILE A 1 104 ? -7.558 -1.095 -3.448 1.00 98.31 104 ILE A C 1
ATOM 838 O O . ILE A 1 104 ? -6.846 -1.726 -4.231 1.00 98.31 104 ILE A O 1
ATOM 842 N N . VAL A 1 105 ? -8.216 0.001 -3.815 1.00 98.25 105 VAL A N 1
ATOM 843 C CA . VAL A 1 105 ? -8.129 0.566 -5.164 1.00 98.25 105 VAL A CA 1
ATOM 844 C C . VAL A 1 105 ? -7.013 1.603 -5.202 1.00 98.25 105 VAL A C 1
ATOM 846 O O . VAL A 1 105 ? -7.083 2.622 -4.519 1.00 98.25 105 VAL A O 1
ATOM 849 N N . LEU A 1 106 ? -5.985 1.371 -6.016 1.00 98.44 106 LEU A N 1
ATOM 850 C CA . LEU A 1 106 ? -4.858 2.287 -6.197 1.00 98.44 106 LEU A CA 1
ATOM 851 C C . LEU A 1 106 ? -4.975 3.076 -7.507 1.00 98.44 106 LEU A C 1
ATOM 853 O O . LEU A 1 106 ? -5.609 2.640 -8.470 1.00 98.44 106 LEU A O 1
ATOM 857 N N . SER A 1 107 ? -4.344 4.250 -7.554 1.00 97.81 107 SER A N 1
ATOM 858 C CA . SER A 1 107 ? -4.192 5.026 -8.788 1.00 97.81 107 SER A CA 1
ATOM 859 C C . SER A 1 107 ? -3.368 4.275 -9.847 1.00 97.81 107 SER A C 1
ATOM 861 O O . SER A 1 107 ? -2.561 3.399 -9.533 1.00 97.81 107 SER A O 1
ATOM 863 N N . GLU A 1 108 ? -3.526 4.655 -11.121 1.00 96.38 108 GLU A N 1
ATOM 864 C CA . GLU A 1 108 ? -2.780 4.071 -12.253 1.00 96.38 108 GLU A CA 1
ATOM 865 C C . GLU A 1 108 ? -1.254 4.161 -12.088 1.00 96.38 108 GLU A C 1
ATOM 867 O O . GLU A 1 108 ? -0.527 3.340 -12.644 1.00 96.38 108 GLU A O 1
ATOM 872 N N . SER A 1 109 ? -0.757 5.096 -11.271 1.00 95.12 109 SER A N 1
ATOM 873 C CA . SER A 1 109 ? 0.660 5.207 -10.906 1.00 95.12 109 SER A CA 1
ATOM 874 C C . SER A 1 109 ? 1.228 3.915 -10.308 1.00 95.12 109 SER A C 1
ATOM 876 O O . SER A 1 109 ? 2.424 3.664 -10.431 1.00 95.12 109 SER A O 1
ATOM 878 N N . PHE A 1 110 ? 0.393 3.059 -9.709 1.00 96.69 110 PHE A N 1
ATOM 879 C CA . PHE A 1 110 ? 0.817 1.742 -9.232 1.00 96.69 110 PHE A CA 1
ATOM 880 C C . PHE A 1 110 ? 1.374 0.852 -10.355 1.00 96.69 110 PHE A C 1
ATOM 882 O O . PHE A 1 110 ? 2.248 0.027 -10.106 1.00 96.69 110 PHE A O 1
ATOM 889 N N . LEU A 1 111 ? 0.937 1.034 -11.606 1.00 95.81 111 LEU A N 1
ATOM 890 C CA . LEU A 1 111 ? 1.384 0.213 -12.737 1.00 95.81 111 LEU A CA 1
ATOM 891 C C . LEU A 1 111 ? 2.865 0.402 -13.077 1.00 95.81 111 LEU A C 1
ATOM 893 O O . LEU A 1 111 ? 3.455 -0.478 -13.701 1.00 95.81 111 LEU A O 1
ATOM 897 N N . TYR A 1 112 ? 3.494 1.489 -12.625 1.00 95.38 112 TYR A N 1
ATOM 898 C CA . TYR A 1 112 ? 4.938 1.675 -12.777 1.00 95.38 112 TYR A CA 1
ATOM 899 C C . TYR A 1 112 ? 5.753 0.658 -11.965 1.00 95.38 112 TYR A C 1
ATOM 901 O O . TYR A 1 112 ? 6.905 0.402 -12.298 1.00 95.38 112 TYR A O 1
ATOM 909 N N . PHE A 1 113 ? 5.155 -0.017 -10.975 1.00 94.50 113 PHE A N 1
ATOM 910 C CA . PHE A 1 113 ? 5.769 -1.187 -10.337 1.00 94.50 113 PHE A CA 1
ATOM 911 C C . PHE A 1 113 ? 5.903 -2.403 -11.266 1.00 94.50 113 PHE A C 1
ATOM 913 O O . PHE A 1 113 ? 6.492 -3.407 -10.879 1.00 94.50 113 PHE A O 1
ATOM 920 N N . ASN A 1 114 ? 5.362 -2.359 -12.487 1.00 91.38 114 ASN A N 1
ATOM 921 C CA . ASN A 1 114 ? 5.584 -3.405 -13.481 1.00 91.38 114 ASN A CA 1
ATOM 922 C C . ASN A 1 114 ? 6.929 -3.269 -14.224 1.00 91.38 114 ASN A C 1
ATOM 924 O O . ASN A 1 114 ? 7.221 -4.038 -15.138 1.00 91.38 114 ASN A O 1
ATOM 928 N N . GLU A 1 115 ? 7.747 -2.281 -13.861 1.00 85.12 115 GLU A N 1
ATOM 929 C CA . GLU A 1 115 ? 9.069 -2.056 -14.439 1.00 85.12 115 GLU A CA 1
ATOM 930 C C . GLU A 1 115 ? 10.158 -2.780 -13.626 1.00 85.12 115 GLU A C 1
ATOM 932 O O . GLU A 1 115 ? 10.122 -2.795 -12.397 1.00 85.12 115 GLU A O 1
ATOM 937 N N . GLY A 1 116 ? 11.163 -3.356 -14.299 1.00 73.69 116 GLY A N 1
ATOM 938 C CA . GLY A 1 116 ? 12.163 -4.251 -13.684 1.00 73.69 116 GLY A CA 1
ATOM 939 C C . GLY A 1 116 ? 13.189 -3.610 -12.734 1.00 73.69 116 GLY A C 1
ATOM 940 O O . GLY A 1 116 ? 14.065 -4.309 -12.239 1.00 73.69 116 GLY A O 1
ATOM 941 N N . TYR A 1 117 ? 13.112 -2.300 -12.485 1.00 82.88 117 TYR A N 1
ATOM 942 C CA . TYR A 1 117 ? 13.957 -1.581 -11.515 1.00 82.88 117 TYR A CA 1
ATOM 943 C C . TYR A 1 117 ? 13.145 -1.058 -10.322 1.00 82.88 117 TYR A C 1
ATOM 945 O O . TYR A 1 117 ? 13.480 -0.031 -9.726 1.00 82.88 117 TYR A O 1
ATOM 953 N N . THR A 1 118 ? 12.036 -1.724 -10.008 1.00 91.88 118 THR A N 1
ATOM 954 C CA . THR A 1 118 ? 11.136 -1.345 -8.919 1.00 91.88 118 THR A CA 1
ATOM 955 C C . THR A 1 118 ? 11.035 -2.460 -7.884 1.00 91.88 118 THR A C 1
ATOM 957 O O . THR A 1 118 ? 11.497 -3.579 -8.090 1.00 91.88 118 THR A O 1
ATOM 960 N N . HIS A 1 119 ? 10.472 -2.142 -6.721 1.00 91.81 119 HIS A N 1
ATOM 961 C CA . HIS A 1 119 ? 10.424 -3.037 -5.571 1.00 91.81 119 HIS A CA 1
ATOM 962 C C . HIS A 1 119 ? 9.025 -3.068 -4.931 1.00 91.81 119 HIS A C 1
ATOM 964 O O . HIS A 1 119 ? 8.866 -2.686 -3.765 1.00 91.81 119 HIS A O 1
ATOM 970 N N . PRO A 1 120 ? 7.989 -3.539 -5.653 1.00 93.31 120 PRO A N 1
ATOM 971 C CA . PRO A 1 120 ? 6.619 -3.565 -5.133 1.00 93.31 120 PRO A CA 1
ATOM 972 C C . PRO A 1 120 ? 6.455 -4.429 -3.881 1.00 93.31 120 PRO A C 1
ATOM 974 O O . PRO A 1 120 ? 5.564 -4.173 -3.077 1.00 93.31 120 PRO A O 1
ATOM 977 N N . VAL A 1 121 ? 7.335 -5.411 -3.665 1.00 92.94 121 VAL A N 1
ATOM 978 C CA . VAL A 1 121 ? 7.322 -6.249 -2.459 1.00 92.94 121 VAL A CA 1
ATOM 979 C C . VAL A 1 121 ? 7.447 -5.426 -1.171 1.00 92.94 121 VAL A C 1
ATOM 981 O O . VAL A 1 121 ? 6.757 -5.721 -0.197 1.00 92.94 121 VAL A O 1
ATOM 984 N N . TYR A 1 122 ? 8.257 -4.360 -1.157 1.00 91.88 122 TYR A N 1
ATOM 985 C CA . TYR A 1 122 ? 8.398 -3.507 0.028 1.00 91.88 122 TYR A CA 1
ATOM 986 C C . TYR A 1 122 ? 7.132 -2.693 0.285 1.00 91.88 122 TYR A C 1
ATOM 988 O O . TYR A 1 122 ? 6.693 -2.588 1.429 1.00 91.88 122 TYR A O 1
ATOM 996 N N . PHE A 1 123 ? 6.506 -2.190 -0.779 1.00 94.00 123 PHE A N 1
ATOM 997 C CA . PHE A 1 123 ? 5.229 -1.494 -0.683 1.00 94.00 123 PHE A CA 1
ATOM 998 C C . PHE A 1 123 ? 4.123 -2.416 -0.147 1.00 94.00 123 PHE A C 1
ATOM 1000 O O . PHE A 1 123 ? 3.439 -2.070 0.815 1.00 94.00 123 PHE A O 1
ATOM 1007 N N . ILE A 1 124 ? 3.993 -3.621 -0.711 1.00 95.31 124 ILE A N 1
ATOM 1008 C CA . ILE A 1 124 ? 2.987 -4.607 -0.293 1.00 95.31 124 ILE A CA 1
ATOM 1009 C C . ILE A 1 124 ? 3.220 -5.059 1.153 1.00 95.31 124 ILE A C 1
ATOM 1011 O O . ILE A 1 124 ? 2.265 -5.159 1.916 1.00 95.31 124 ILE A O 1
ATOM 1015 N N . ASN A 1 125 ? 4.467 -5.275 1.575 1.00 92.50 125 ASN A N 1
ATOM 1016 C CA . ASN A 1 125 ? 4.767 -5.615 2.969 1.00 92.50 125 ASN A CA 1
ATOM 1017 C C . ASN A 1 125 ? 4.435 -4.469 3.938 1.00 92.50 125 ASN A C 1
ATOM 1019 O O . ASN A 1 125 ? 3.953 -4.721 5.043 1.00 92.5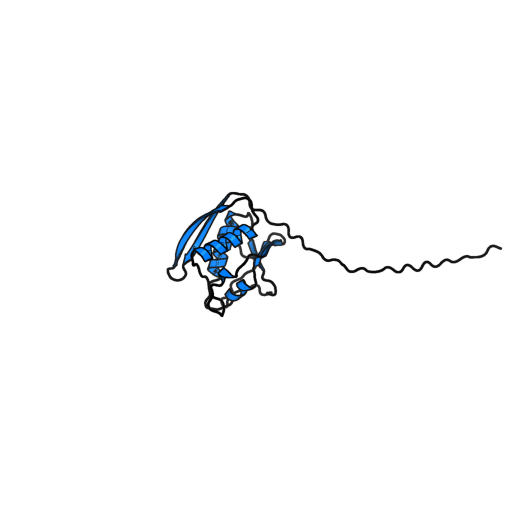0 125 ASN A O 1
ATOM 1023 N N . GLY A 1 126 ? 4.643 -3.218 3.519 1.00 92.38 126 GLY A N 1
ATOM 1024 C CA . GLY A 1 126 ? 4.206 -2.044 4.271 1.00 92.38 126 GLY A CA 1
ATOM 1025 C C . GLY A 1 126 ? 2.687 -2.005 4.449 1.00 92.38 126 GLY A C 1
ATOM 1026 O O . GLY A 1 126 ? 2.211 -1.863 5.575 1.00 92.38 126 GLY A O 1
ATOM 1027 N N . LEU A 1 127 ? 1.932 -2.245 3.368 1.00 95.06 127 LEU A N 1
ATOM 1028 C CA . LEU A 1 127 ? 0.476 -2.404 3.433 1.00 95.06 127 LEU A CA 1
ATOM 1029 C C . LEU A 1 127 ? 0.082 -3.527 4.395 1.00 95.06 127 LEU A C 1
ATOM 1031 O O . LEU A 1 127 ? -0.727 -3.292 5.288 1.00 95.06 127 LEU A O 1
ATOM 1035 N N . LYS A 1 128 ? 0.695 -4.715 4.271 1.00 95.00 128 LYS A N 1
ATOM 1036 C CA . LYS A 1 128 ? 0.417 -5.859 5.155 1.00 95.00 128 LYS A CA 1
ATOM 1037 C C . LYS A 1 128 ? 0.522 -5.472 6.629 1.00 95.00 128 LYS A C 1
ATOM 1039 O O . LYS A 1 128 ? -0.392 -5.749 7.399 1.00 95.00 128 LYS A O 1
ATOM 1044 N N . ARG A 1 129 ? 1.618 -4.804 7.003 1.00 92.19 129 ARG A N 1
ATOM 1045 C CA . ARG A 1 129 ? 1.889 -4.397 8.386 1.00 92.19 129 ARG A CA 1
ATOM 1046 C C . ARG A 1 129 ? 0.866 -3.399 8.917 1.00 92.19 129 ARG A C 1
ATOM 1048 O O . ARG A 1 129 ? 0.491 -3.491 10.082 1.00 92.19 129 ARG A O 1
ATOM 1055 N N . ILE A 1 130 ? 0.436 -2.437 8.105 1.00 93.12 130 ILE A N 1
ATOM 1056 C CA . ILE A 1 130 ? -0.567 -1.454 8.535 1.00 93.12 130 ILE A CA 1
ATOM 1057 C C . ILE A 1 130 ? -1.920 -2.138 8.694 1.00 93.12 130 ILE A C 1
ATOM 1059 O O . ILE A 1 130 ? -2.529 -2.044 9.757 1.00 93.12 130 ILE A O 1
ATOM 1063 N N . LEU A 1 131 ? -2.354 -2.881 7.675 1.00 94.94 131 LEU A N 1
ATOM 1064 C CA . LEU A 1 131 ? -3.652 -3.553 7.669 1.00 94.94 131 LEU A CA 1
ATOM 1065 C C . LEU A 1 131 ? -3.799 -4.536 8.832 1.00 94.94 131 LEU A C 1
ATOM 1067 O O . LEU A 1 131 ? -4.853 -4.557 9.457 1.00 94.94 131 LEU A O 1
ATOM 1071 N N . SER A 1 132 ? -2.742 -5.276 9.184 1.00 93.62 132 SER A N 1
ATOM 1072 C CA . SER A 1 132 ? -2.766 -6.222 10.308 1.00 93.62 132 SER A CA 1
ATOM 1073 C C . SER A 1 132 ? -2.902 -5.565 11.687 1.00 93.62 132 SER A C 1
ATOM 1075 O O . SER A 1 132 ? -3.105 -6.266 12.672 1.00 93.62 132 SER A O 1
ATOM 1077 N N . GLN A 1 133 ? -2.694 -4.249 11.788 1.00 92.19 133 GLN A N 1
ATOM 1078 C CA . GLN A 1 133 ? -2.795 -3.497 13.044 1.00 92.19 133 GLN A CA 1
ATOM 1079 C C . GLN A 1 133 ? -4.071 -2.668 13.126 1.00 92.19 133 GLN A C 1
ATOM 1081 O O . GLN A 1 133 ? -4.581 -2.451 14.220 1.00 92.19 133 GLN A O 1
ATOM 1086 N N . VAL A 1 134 ? -4.546 -2.161 11.98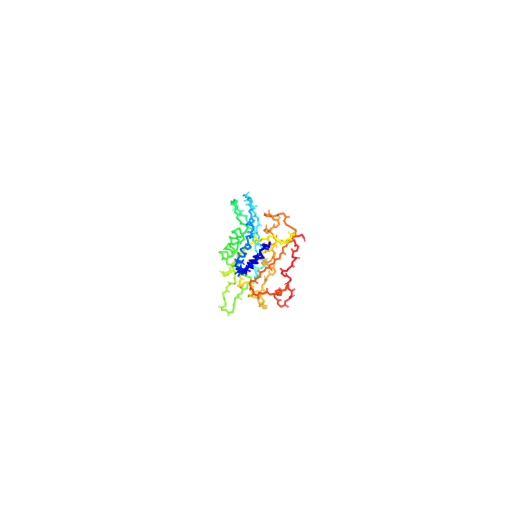6 1.00 90.88 134 VAL A N 1
ATOM 1087 C CA . VAL A 1 134 ? -5.676 -1.224 11.947 1.00 90.88 134 VAL A CA 1
ATOM 1088 C C . VAL A 1 134 ? -6.989 -1.889 11.539 1.00 90.88 134 VAL A C 1
ATOM 1090 O O . VAL A 1 134 ? -8.037 -1.272 11.672 1.00 90.88 134 VAL A O 1
ATOM 1093 N N . THR A 1 135 ? -6.955 -3.135 11.060 1.00 90.56 135 THR A N 1
ATOM 1094 C CA . THR A 1 135 ? -8.144 -3.883 10.630 1.00 90.56 135 THR A CA 1
ATOM 1095 C C . THR A 1 135 ? -8.110 -5.328 11.132 1.00 90.56 135 THR A C 1
ATOM 1097 O O . THR A 1 135 ? -7.036 -5.874 11.375 1.00 90.56 135 THR A O 1
ATOM 1100 N N . ASP A 1 136 ? -9.276 -5.976 11.189 1.00 89.75 136 ASP A N 1
ATOM 1101 C CA . ASP A 1 136 ? -9.415 -7.406 11.521 1.00 89.75 136 ASP A CA 1
ATOM 1102 C C . ASP A 1 136 ? -9.403 -8.326 10.282 1.00 89.75 136 ASP A C 1
ATOM 1104 O O . ASP A 1 136 ? -9.805 -9.492 10.344 1.00 89.75 136 ASP A O 1
ATOM 1108 N N . VAL A 1 137 ? -9.000 -7.814 9.114 1.00 93.00 137 VAL A N 1
ATOM 1109 C CA . VAL A 1 137 ? -9.049 -8.592 7.869 1.00 93.00 137 VAL A CA 1
ATOM 1110 C C . VAL A 1 137 ? -7.951 -9.654 7.854 1.00 93.00 137 VAL A C 1
ATOM 1112 O O . VAL A 1 137 ? -6.894 -9.497 8.460 1.00 93.00 137 VAL A O 1
ATOM 1115 N N . THR A 1 138 ? -8.178 -10.758 7.144 1.00 95.44 138 THR A N 1
ATOM 1116 C CA . THR A 1 138 ? -7.173 -11.828 6.995 1.00 95.44 138 THR A CA 1
ATOM 1117 C C . THR A 1 138 ? -6.472 -11.792 5.642 1.00 95.44 138 THR A C 1
ATOM 1119 O O . THR A 1 138 ? -5.368 -12.318 5.491 1.00 95.44 138 THR A O 1
ATOM 1122 N N . GLU A 1 139 ? -7.114 -11.178 4.650 1.00 96.88 139 GLU A N 1
ATOM 1123 C CA . GLU A 1 139 ? -6.633 -11.082 3.278 1.00 96.88 139 GLU A CA 1
ATOM 1124 C C . GLU A 1 139 ? -7.087 -9.779 2.617 1.00 96.88 139 GLU A C 1
ATOM 1126 O O . GLU A 1 139 ? -8.140 -9.222 2.945 1.00 96.88 139 GLU A O 1
ATOM 1131 N N . PHE A 1 140 ? -6.300 -9.319 1.649 1.00 98.25 140 PHE A N 1
ATOM 1132 C CA . PHE A 1 140 ? -6.654 -8.183 0.810 1.00 98.25 140 PHE A CA 1
ATOM 1133 C C . PHE A 1 140 ? -6.252 -8.405 -0.650 1.00 98.25 140 PHE A C 1
ATOM 1135 O O . PHE A 1 140 ? -5.438 -9.266 -0.979 1.00 98.25 140 PHE A O 1
ATOM 1142 N N . SER A 1 141 ? -6.830 -7.616 -1.546 1.00 98.25 141 SER A N 1
ATOM 1143 C CA . SER A 1 141 ? -6.462 -7.535 -2.956 1.00 98.25 141 SER A CA 1
ATOM 1144 C C . SER A 1 141 ? -6.283 -6.080 -3.359 1.00 98.25 141 SER A C 1
ATOM 1146 O O . SER A 1 141 ? -6.957 -5.195 -2.841 1.00 98.25 141 SER A O 1
ATOM 1148 N N . ILE A 1 142 ? -5.409 -5.842 -4.328 1.00 98.44 142 ILE A N 1
ATOM 1149 C CA . ILE A 1 142 ? -5.219 -4.538 -4.951 1.00 98.44 142 ILE A CA 1
ATOM 1150 C C . ILE A 1 142 ? -5.972 -4.525 -6.284 1.00 98.44 142 ILE A C 1
ATOM 1152 O O . ILE A 1 142 ? -5.904 -5.469 -7.078 1.00 98.44 142 ILE A O 1
ATOM 1156 N N . GLU A 1 143 ? -6.709 -3.453 -6.540 1.00 98.00 143 GLU A N 1
ATOM 1157 C CA . GLU A 1 143 ? -7.321 -3.148 -7.832 1.00 98.00 143 GLU A CA 1
ATOM 1158 C C . GLU A 1 143 ? -6.741 -1.850 -8.388 1.00 98.00 143 GLU A C 1
ATOM 1160 O O . GLU A 1 143 ? -6.477 -0.906 -7.650 1.00 98.00 143 GLU A O 1
ATOM 1165 N N . VAL A 1 144 ? -6.540 -1.800 -9.705 1.00 97.69 144 VAL A N 1
ATOM 1166 C CA . VAL A 1 144 ? -6.129 -0.582 -10.407 1.00 97.69 144 VAL A CA 1
ATOM 1167 C C . VAL A 1 144 ? -7.083 -0.380 -11.582 1.00 97.69 144 VAL A C 1
ATOM 1169 O O . VAL A 1 144 ? -7.298 -1.329 -12.344 1.00 97.69 144 VAL A O 1
ATOM 1172 N N . PRO A 1 145 ? -7.680 0.813 -11.756 1.00 94.75 145 PRO A N 1
ATOM 1173 C CA . PRO A 1 145 ? -8.568 1.089 -12.878 1.00 94.75 145 PRO A CA 1
ATOM 1174 C C . PRO A 1 145 ? -7.940 0.702 -14.222 1.00 94.75 145 PRO A C 1
ATOM 1176 O O . PRO A 1 145 ? -6.795 1.033 -14.513 1.00 94.75 145 PRO A O 1
ATOM 1179 N N . GLY A 1 146 ? -8.686 -0.046 -15.038 1.00 94.00 146 GLY A N 1
ATOM 1180 C CA . GLY A 1 146 ? -8.227 -0.493 -16.358 1.00 94.00 146 GLY A CA 1
ATOM 1181 C C . GLY A 1 146 ? -7.224 -1.655 -16.357 1.00 94.00 146 GLY A C 1
ATOM 1182 O O . GLY A 1 146 ? -6.964 -2.206 -17.427 1.00 94.00 146 GLY A O 1
ATOM 1183 N N . TYR A 1 147 ? -6.722 -2.088 -15.198 1.00 96.19 147 TYR A N 1
ATOM 1184 C CA . TYR A 1 147 ? -5.799 -3.216 -15.074 1.00 96.19 147 TYR A CA 1
ATOM 1185 C C . TYR A 1 147 ? -6.530 -4.489 -14.641 1.00 96.19 147 TYR A C 1
ATOM 1187 O O . TYR A 1 147 ? -7.300 -4.480 -13.682 1.00 96.19 147 TYR A O 1
ATOM 1195 N N . LYS A 1 148 ? -6.311 -5.589 -15.367 1.00 93.94 148 LYS A N 1
ATOM 1196 C CA . LYS A 1 148 ? -7.038 -6.856 -15.164 1.00 93.94 148 LYS A CA 1
ATOM 1197 C C . LYS A 1 148 ? -6.154 -8.029 -14.761 1.00 93.94 148 LYS A C 1
ATOM 1199 O O . LYS A 1 148 ? -6.691 -9.101 -14.513 1.00 93.94 148 LYS A O 1
ATOM 1204 N N . GLU A 1 149 ? -4.840 -7.841 -14.741 1.00 94.12 149 GLU A N 1
ATOM 1205 C CA . GLU A 1 149 ? -3.917 -8.906 -14.368 1.00 94.12 149 GLU A CA 1
ATOM 1206 C C . GLU A 1 149 ? -3.878 -9.069 -12.847 1.00 94.12 149 GLU A C 1
ATOM 1208 O O . GLU A 1 149 ? -4.031 -8.104 -12.091 1.00 94.12 149 GLU A O 1
ATOM 1213 N N . ASP A 1 150 ? -3.630 -10.299 -12.406 1.00 96.31 150 ASP A N 1
ATOM 1214 C CA . ASP A 1 150 ? -3.520 -10.635 -10.984 1.00 96.31 150 ASP A CA 1
ATOM 1215 C C . ASP A 1 150 ? -2.090 -10.477 -10.448 1.00 96.31 150 ASP A C 1
ATOM 1217 O O . ASP A 1 150 ? -1.854 -10.619 -9.248 1.00 96.31 150 ASP A O 1
ATOM 1221 N N . ILE A 1 151 ? -1.135 -10.181 -11.332 1.00 96.00 151 ILE A N 1
ATOM 1222 C CA . ILE A 1 151 ? 0.290 -10.045 -11.032 1.00 96.00 151 ILE A CA 1
ATOM 1223 C C . ILE A 1 151 ? 0.775 -8.631 -11.340 1.00 96.00 151 ILE A C 1
ATOM 1225 O O .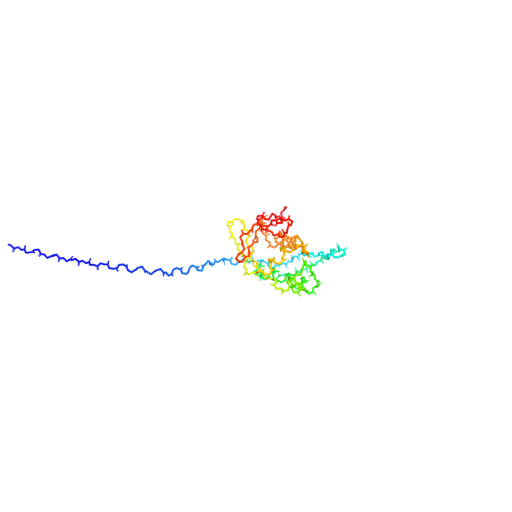 ILE A 1 151 ? 0.269 -7.984 -12.247 1.00 96.00 151 ILE A O 1
ATOM 1229 N N . ILE A 1 152 ? 1.790 -8.177 -10.614 1.00 95.00 152 ILE A N 1
ATOM 1230 C CA . ILE A 1 152 ? 2.586 -6.986 -10.905 1.00 95.00 152 ILE A CA 1
ATOM 1231 C C . ILE A 1 152 ? 4.062 -7.385 -10.926 1.00 95.00 152 ILE A C 1
ATOM 1233 O O . ILE A 1 152 ? 4.450 -8.368 -10.291 1.00 95.00 152 ILE A O 1
ATOM 1237 N N . HIS A 1 153 ? 4.888 -6.582 -11.593 1.00 92.94 153 HIS A N 1
ATOM 1238 C CA . HIS A 1 153 ? 6.330 -6.789 -11.734 1.00 92.94 153 HIS A CA 1
ATOM 1239 C C . HIS A 1 153 ? 6.690 -7.990 -12.631 1.00 92.94 153 HIS A C 1
ATOM 1241 O O . HIS A 1 153 ? 5.993 -9.009 -12.624 1.00 92.94 153 HIS A O 1
ATOM 1247 N N . PRO A 1 154 ? 7.818 -7.938 -13.367 1.00 88.62 154 PRO A N 1
ATOM 1248 C CA . PRO A 1 154 ? 8.281 -9.069 -14.175 1.00 88.62 154 PRO A CA 1
ATOM 1249 C C . PRO A 1 154 ? 8.538 -10.354 -13.373 1.00 88.62 154 PRO A C 1
ATOM 1251 O O . PRO A 1 154 ? 8.489 -11.444 -13.937 1.00 88.62 154 PRO A O 1
ATOM 1254 N N . ASP A 1 155 ? 8.761 -10.234 -12.061 1.00 88.56 155 ASP A N 1
ATOM 1255 C CA . ASP A 1 155 ? 8.970 -11.374 -11.155 1.00 88.56 155 ASP A CA 1
ATOM 1256 C C . ASP A 1 155 ? 7.664 -12.103 -10.774 1.00 88.56 155 ASP A C 1
ATOM 1258 O O . ASP A 1 155 ? 7.705 -13.104 -10.060 1.00 88.56 155 ASP A O 1
ATOM 1262 N N . GLY A 1 156 ? 6.503 -11.624 -11.241 1.00 91.12 156 GLY A N 1
ATOM 1263 C CA . GLY A 1 156 ? 5.214 -12.299 -11.061 1.00 91.12 156 GLY A CA 1
ATOM 1264 C C . GLY A 1 156 ? 4.622 -12.157 -9.658 1.00 91.12 156 GLY A C 1
ATOM 1265 O O . GLY A 1 156 ? 4.014 -13.097 -9.145 1.00 91.12 156 GLY A O 1
ATOM 1266 N N . LEU A 1 157 ? 4.799 -11.000 -9.017 1.00 94.25 157 LEU A N 1
ATOM 1267 C CA . LEU A 1 157 ? 4.284 -10.750 -7.673 1.00 94.25 157 LEU A CA 1
ATOM 1268 C C . LEU A 1 157 ? 2.752 -10.651 -7.700 1.00 94.25 157 LEU A C 1
ATOM 1270 O O . LEU A 1 157 ? 2.204 -9.777 -8.364 1.00 94.25 157 LEU A O 1
ATOM 1274 N N . SER A 1 158 ? 2.051 -11.519 -6.966 1.00 96.19 158 SER A N 1
ATOM 1275 C CA . SER A 1 158 ? 0.582 -11.473 -6.895 1.00 96.19 158 SER A CA 1
ATOM 1276 C C . SER A 1 158 ? 0.090 -10.200 -6.206 1.00 96.19 158 SER A C 1
ATOM 1278 O O . SER A 1 158 ? 0.590 -9.830 -5.142 1.00 96.19 158 SER A O 1
ATOM 1280 N N . ILE A 1 159 ? -0.940 -9.579 -6.782 1.00 97.25 159 ILE A N 1
ATOM 1281 C CA . ILE A 1 159 ? -1.672 -8.448 -6.201 1.00 97.25 159 ILE A CA 1
ATOM 1282 C C . ILE A 1 159 ? -3.105 -8.806 -5.787 1.00 97.25 159 ILE A C 1
ATOM 1284 O O . ILE A 1 159 ? -3.859 -7.942 -5.342 1.00 97.25 159 ILE A O 1
ATOM 1288 N N . LYS A 1 160 ? -3.492 -10.080 -5.912 1.00 97.19 160 LYS A N 1
ATOM 1289 C CA . LYS A 1 160 ? -4.783 -10.615 -5.463 1.00 97.19 160 LYS A CA 1
ATOM 1290 C C . LYS A 1 160 ? -4.602 -11.610 -4.325 1.00 97.19 160 LYS A C 1
ATOM 1292 O O . LYS A 1 160 ? -3.613 -12.343 -4.297 1.00 97.19 160 LYS A O 1
ATOM 1297 N N . ASN A 1 161 ? -5.599 -11.662 -3.442 1.00 95.00 161 ASN A N 1
ATOM 1298 C CA . ASN A 1 161 ? -5.717 -12.621 -2.338 1.00 95.00 161 ASN A CA 1
ATOM 1299 C C . ASN A 1 161 ? -4.429 -12.713 -1.497 1.00 95.00 161 ASN A C 1
ATOM 1301 O O . ASN A 1 161 ? -3.908 -13.793 -1.222 1.00 95.00 161 ASN A O 1
ATOM 1305 N N . ILE A 1 162 ? -3.872 -11.555 -1.144 1.00 96.81 162 ILE A N 1
ATOM 1306 C CA . ILE A 1 162 ? -2.663 -11.434 -0.337 1.00 96.81 162 ILE A CA 1
ATOM 1307 C C . ILE A 1 162 ? -3.040 -11.665 1.128 1.00 96.81 162 ILE A C 1
ATOM 1309 O O . ILE A 1 162 ? -3.779 -10.875 1.717 1.00 96.81 162 ILE A O 1
ATOM 1313 N N . TYR A 1 163 ? -2.491 -12.718 1.732 1.00 95.69 163 TYR A N 1
ATOM 1314 C CA . TYR A 1 163 ? -2.693 -13.031 3.147 1.00 95.69 163 TYR A CA 1
ATOM 1315 C C . TYR A 1 163 ? -1.858 -12.129 4.061 1.00 95.69 163 TYR A C 1
ATOM 1317 O O . TYR A 1 163 ? -0.679 -11.860 3.790 1.00 95.69 163 TYR A O 1
ATOM 1325 N N . LEU A 1 164 ? -2.470 -11.671 5.157 1.00 91.25 164 LEU A N 1
ATOM 1326 C CA . LEU A 1 164 ? -1.821 -10.829 6.166 1.00 91.25 164 LEU A CA 1
ATOM 1327 C C . LEU A 1 16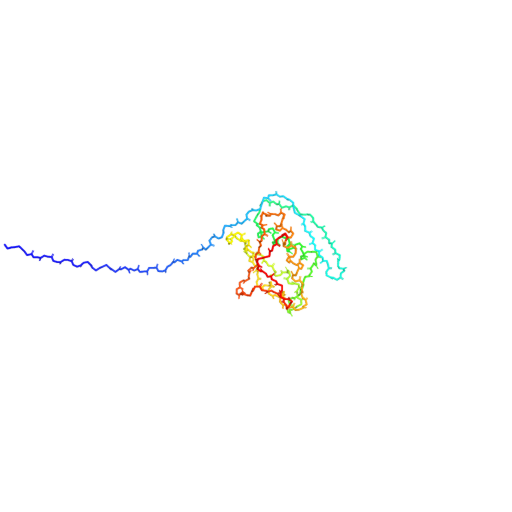4 ? -0.991 -11.625 7.188 1.00 91.25 164 LEU A C 1
ATOM 1329 O O . LEU A 1 164 ? -0.078 -11.048 7.776 1.00 91.25 164 LEU A O 1
ATOM 1333 N N . MET A 1 165 ? -1.258 -12.928 7.337 1.00 75.75 165 MET A N 1
ATOM 1334 C CA . MET A 1 165 ? -0.540 -13.862 8.223 1.00 75.75 165 MET A CA 1
ATOM 1335 C C . MET A 1 165 ? 0.527 -14.669 7.484 1.00 75.75 165 MET A C 1
ATOM 1337 O O . MET A 1 165 ? 0.301 -14.999 6.297 1.00 75.75 165 MET A O 1
#

Secondary structure (DSSP, 8-state):
------------------------PPP-EEPSEEEEEEEE-TTT--EEEEEEEE-SEEHHHHHHHHHHHHHHTT--S-B-TTS-BGGGS--EEEEEEETTEEEEEEPGGGGGGGSTT--HHHHHHHHHHHHHHH---SEEEEE-TT---SEETTTTEE-SSEE--

Radius of gyration: 23.98 Å; chains: 1; bounding box: 103×27×46 Å

Organism: NCBI:txid1482732

pLDDT: mean 83.42, std 18.81, range [31.91, 98.44]